Protein AF-A0A9W5KAF9-F1 (afdb_monomer)

InterPro domains:
  IPR000408 Regulator of chromosome condensation, RCC1 [PS00626] (3-13)
  IPR009091 Regulator of chromosome condensation 1/beta-lactamase-inhibitor protein II [G3DSA:2.130.10.30] (1-78)
  IPR009091 Regulator of chromosome condensation 1/beta-lactamase-inhibitor protein II [SSF50985] (2-76)
  IPR051553 Ran GTPase-activating [PTHR45982] (2-31)

pLDDT: mean 96.85, std 5.85, range [57.75, 98.81]

Radius of gyration: 11.68 Å; Cα contacts (8 Å, |Δi|>4): 199; chains: 1; bounding box: 29×22×30 Å

Foldseek 3Di:
DDKEDEQFKIKDQDPQQAIAMDGDQPFPQRVRRPGGQFQDKYYYNFKIKTQHPQQAIAMTGDCPPPPRVRRPGGPHDGPPD

Structure (mmCIF, N/CA/C/O backbone):
data_AF-A0A9W5KAF9-F1
#
_entry.id   AF-A0A9W5KAF9-F1
#
loop_
_atom_site.group_PDB
_atom_site.id
_atom_site.type_symbol
_atom_site.label_atom_id
_atom_site.label_alt_id
_atom_site.label_comp_id
_atom_site.label_asym_id
_atom_site.label_entity_id
_atom_site.label_seq_id
_atom_site.pdbx_PDB_ins_code
_atom_site.Cartn_x
_atom_site.Cartn_y
_atom_site.Cartn_z
_atom_site.occupancy
_atom_site.B_iso_or_equiv
_atom_site.auth_seq_id
_atom_site.auth_comp_id
_atom_site.auth_asym_id
_atom_site.auth_atom_id
_atom_site.pdbx_PDB_model_num
ATOM 1 N N . MET A 1 1 ? -0.899 -2.210 15.547 1.00 70.62 1 MET A N 1
ATOM 2 C CA . MET A 1 1 ? 0.405 -1.559 15.292 1.00 70.62 1 MET A CA 1
ATOM 3 C C . MET A 1 1 ? 1.298 -2.602 14.656 1.00 70.62 1 MET A C 1
ATOM 5 O O . MET A 1 1 ? 1.343 -3.713 15.170 1.00 70.62 1 MET A O 1
ATOM 9 N N . ALA A 1 2 ? 1.906 -2.292 13.518 1.00 92.69 2 ALA A N 1
ATOM 10 C CA . ALA A 1 2 ? 2.671 -3.260 12.738 1.00 92.69 2 ALA A CA 1
ATOM 11 C C . ALA A 1 2 ? 3.793 -2.553 11.976 1.00 92.69 2 ALA A C 1
ATOM 13 O O . ALA A 1 2 ? 3.712 -1.349 11.726 1.00 92.69 2 ALA A O 1
ATOM 14 N N . ILE A 1 3 ? 4.809 -3.321 11.599 1.00 97.44 3 ILE A N 1
ATOM 15 C CA . ILE A 1 3 ? 5.897 -2.900 10.719 1.00 97.44 3 ILE A CA 1
ATOM 16 C C . ILE A 1 3 ? 6.025 -3.910 9.581 1.00 97.44 3 ILE A C 1
ATOM 18 O O . ILE A 1 3 ? 5.767 -5.097 9.777 1.00 97.44 3 ILE A O 1
ATOM 22 N N . ALA A 1 4 ? 6.421 -3.440 8.405 1.00 98.06 4 ALA A N 1
ATOM 23 C CA . ALA A 1 4 ? 6.726 -4.273 7.248 1.00 98.06 4 ALA A CA 1
ATOM 24 C C . ALA A 1 4 ? 8.002 -3.759 6.575 1.00 98.06 4 ALA A C 1
ATOM 26 O O . ALA A 1 4 ? 8.228 -2.551 6.525 1.00 98.06 4 ALA A O 1
ATOM 27 N N . ALA A 1 5 ? 8.833 -4.666 6.069 1.00 98.19 5 ALA A N 1
ATOM 28 C CA . ALA A 1 5 ? 10.077 -4.338 5.382 1.00 98.19 5 ALA A CA 1
ATOM 29 C C . ALA A 1 5 ? 10.052 -4.927 3.969 1.00 98.19 5 ALA A C 1
ATOM 31 O O . ALA A 1 5 ? 9.816 -6.123 3.804 1.00 98.19 5 ALA A O 1
ATOM 32 N N . GLY A 1 6 ? 10.260 -4.070 2.972 1.00 97.44 6 GLY A N 1
ATOM 33 C CA . GLY A 1 6 ? 10.520 -4.461 1.590 1.00 97.44 6 GLY A CA 1
ATOM 34 C C . GLY A 1 6 ? 12.020 -4.616 1.346 1.00 97.44 6 GLY A C 1
ATOM 35 O O . GLY A 1 6 ? 12.809 -4.678 2.287 1.00 97.44 6 GLY A O 1
ATOM 36 N N . THR A 1 7 ? 12.449 -4.629 0.081 1.00 97.81 7 THR A N 1
ATOM 37 C CA . THR A 1 7 ? 13.881 -4.793 -0.246 1.00 97.81 7 THR A CA 1
ATOM 38 C C . THR A 1 7 ? 14.726 -3.613 0.239 1.00 97.81 7 THR A C 1
ATOM 40 O O . THR A 1 7 ? 15.782 -3.811 0.833 1.00 97.81 7 THR A O 1
ATOM 43 N N . ASN A 1 8 ? 14.261 -2.381 0.007 1.00 98.06 8 ASN A N 1
ATOM 44 C CA . ASN A 1 8 ? 14.995 -1.157 0.357 1.00 98.06 8 ASN A CA 1
ATOM 45 C C . ASN A 1 8 ? 14.104 -0.071 0.982 1.00 98.06 8 ASN A C 1
ATOM 47 O O . ASN A 1 8 ? 14.485 1.098 1.002 1.00 98.06 8 ASN A O 1
ATOM 51 N N . HIS A 1 9 ? 12.921 -0.438 1.479 1.00 98.56 9 HIS A N 1
ATOM 52 C CA . HIS A 1 9 ? 12.018 0.471 2.183 1.00 98.56 9 HIS A CA 1
ATOM 53 C C . HIS A 1 9 ? 11.357 -0.228 3.376 1.00 98.56 9 HIS A C 1
ATOM 55 O O . HIS A 1 9 ? 11.209 -1.449 3.386 1.00 98.56 9 HIS A O 1
ATOM 61 N N . THR A 1 10 ? 10.945 0.553 4.369 1.00 98.44 10 THR A N 1
ATOM 62 C CA . THR A 1 10 ? 10.255 0.078 5.573 1.00 98.44 10 THR A CA 1
ATOM 63 C C . THR A 1 10 ? 8.987 0.890 5.775 1.00 98.44 10 THR A C 1
ATOM 65 O O . THR A 1 10 ? 8.977 2.102 5.558 1.00 98.44 10 THR A O 1
ATOM 68 N N . ILE A 1 11 ? 7.926 0.223 6.221 1.00 98.38 11 ILE A N 1
ATOM 69 C CA . ILE A 1 11 ? 6.593 0.780 6.424 1.00 98.38 11 ILE A CA 1
ATOM 70 C C . ILE A 1 11 ? 6.171 0.571 7.883 1.00 98.38 11 ILE A C 1
ATOM 72 O O . ILE A 1 11 ? 6.383 -0.503 8.451 1.00 98.38 11 ILE A O 1
ATOM 76 N N . GLY A 1 12 ? 5.539 1.576 8.485 1.00 98.50 12 GLY A N 1
ATOM 77 C CA . GLY A 1 12 ? 4.994 1.526 9.839 1.00 98.50 12 GLY A CA 1
ATOM 78 C C . GLY A 1 12 ? 3.521 1.919 9.880 1.00 98.50 12 GLY A C 1
ATOM 79 O O . GLY A 1 12 ? 3.140 2.985 9.396 1.00 98.50 12 GLY A O 1
ATOM 80 N N . LEU A 1 13 ? 2.696 1.073 10.500 1.00 98.56 13 LEU A N 1
ATOM 81 C CA . LEU A 1 13 ? 1.285 1.347 10.769 1.00 98.56 13 LEU A CA 1
ATOM 82 C C . LEU A 1 13 ? 1.114 1.918 12.180 1.00 98.56 13 LEU A C 1
ATOM 84 O O . LEU A 1 13 ? 1.332 1.214 13.176 1.00 98.56 13 LEU A O 1
ATOM 88 N N . LYS A 1 14 ? 0.673 3.178 12.255 1.00 98.19 14 LYS A N 1
ATOM 89 C CA . LYS A 1 14 ? 0.392 3.888 13.508 1.00 98.19 14 LYS A CA 1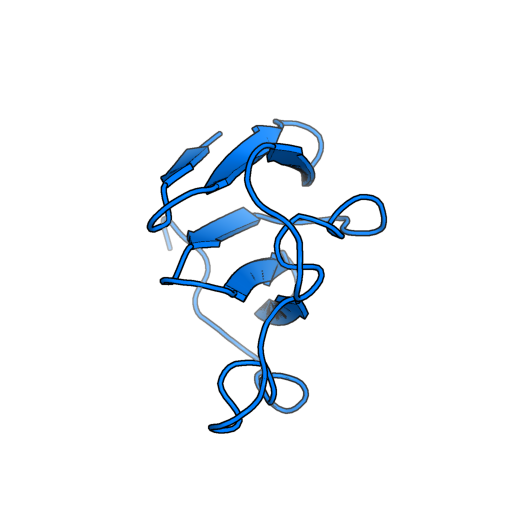
ATOM 90 C C . LYS A 1 14 ? -0.959 3.469 14.099 1.00 98.19 14 LYS A C 1
ATOM 92 O O . LYS A 1 14 ? -1.821 2.924 13.413 1.00 98.19 14 LYS A O 1
ATOM 97 N N . SER A 1 15 ? -1.149 3.708 15.398 1.00 96.75 15 SER A N 1
ATOM 98 C CA . SER A 1 15 ? -2.403 3.391 16.107 1.00 96.75 15 SER A CA 1
ATOM 99 C C . SER A 1 15 ? -3.605 4.207 15.651 1.00 96.75 15 SER A C 1
ATOM 101 O O . SER A 1 15 ? -4.729 3.750 15.815 1.00 96.75 15 SER A O 1
ATOM 103 N N . ASP A 1 16 ? -3.375 5.386 15.081 1.00 97.31 16 ASP A N 1
ATOM 104 C CA . ASP A 1 16 ? -4.412 6.258 14.521 1.00 97.31 16 ASP A CA 1
ATOM 105 C C . ASP A 1 16 ? -4.921 5.789 13.139 1.00 97.31 16 ASP A C 1
ATOM 107 O O . ASP A 1 16 ? -5.747 6.458 12.522 1.00 97.31 16 ASP A O 1
ATOM 111 N N . GLY A 1 17 ? -4.428 4.652 12.630 1.00 97.56 17 GLY A N 1
ATOM 112 C CA . GLY A 1 17 ? -4.805 4.110 11.323 1.00 97.56 17 GLY A CA 1
ATOM 113 C C . GLY A 1 17 ? -4.140 4.810 10.133 1.00 97.56 17 GLY A C 1
ATOM 114 O O . GLY A 1 17 ? -4.558 4.598 8.992 1.00 97.56 17 GLY A O 1
ATOM 115 N N . THR A 1 18 ? -3.124 5.643 10.365 1.00 98.50 18 THR A N 1
ATOM 116 C CA . THR A 1 18 ? -2.293 6.247 9.311 1.00 98.50 18 THR A CA 1
ATOM 117 C C . THR A 1 18 ? -0.939 5.538 9.187 1.00 98.50 18 THR A C 1
ATOM 119 O O . THR A 1 18 ? -0.525 4.784 10.072 1.00 98.50 18 THR A O 1
ATOM 122 N N . VAL A 1 19 ? -0.241 5.746 8.067 1.00 98.62 19 VAL A N 1
ATOM 123 C CA . VAL A 1 19 ? 0.964 4.981 7.703 1.00 98.62 19 VAL A CA 1
ATOM 124 C C . VAL A 1 19 ? 2.143 5.918 7.453 1.00 98.62 19 VAL A C 1
ATOM 126 O O . VAL A 1 19 ? 1.972 7.022 6.941 1.00 98.62 19 VAL A O 1
ATOM 129 N N . VAL A 1 20 ? 3.342 5.479 7.832 1.00 98.62 20 VAL A N 1
ATOM 130 C CA . VAL A 1 20 ? 4.620 6.115 7.476 1.00 98.62 20 VAL A CA 1
ATOM 131 C C . VAL A 1 20 ? 5.482 5.131 6.696 1.00 98.62 20 VAL A C 1
ATOM 133 O O . VAL A 1 20 ? 5.420 3.930 6.949 1.00 98.62 20 VAL A O 1
ATOM 136 N N . ALA A 1 21 ? 6.294 5.630 5.770 1.00 98.62 21 ALA A N 1
ATOM 137 C CA . ALA A 1 21 ? 7.244 4.823 5.016 1.00 98.62 21 ALA A CA 1
ATOM 138 C C . ALA A 1 21 ? 8.543 5.599 4.787 1.00 98.62 21 ALA A C 1
ATOM 140 O O . ALA A 1 21 ? 8.516 6.817 4.613 1.00 98.62 21 ALA A O 1
ATOM 141 N N . VAL A 1 22 ? 9.672 4.893 4.800 1.00 98.69 22 VAL A N 1
ATOM 142 C CA . VAL A 1 22 ? 11.009 5.454 4.557 1.00 98.69 22 VAL A CA 1
ATOM 143 C C . VAL A 1 22 ? 11.867 4.475 3.759 1.00 98.69 22 VAL A C 1
ATOM 145 O O . VAL A 1 22 ? 11.652 3.266 3.824 1.00 98.69 22 VAL A O 1
ATOM 148 N N . GLY A 1 23 ? 12.868 4.991 3.045 1.00 98.56 23 GLY A N 1
ATOM 149 C CA . GLY A 1 23 ? 13.804 4.209 2.234 1.00 98.56 23 GLY A CA 1
ATOM 150 C C . GLY A 1 23 ? 13.771 4.605 0.760 1.00 98.56 23 GLY A C 1
ATOM 151 O O . GLY A 1 23 ? 13.361 5.715 0.418 1.00 98.56 23 GLY A O 1
ATOM 152 N N . TRP A 1 24 ? 14.230 3.705 -0.106 1.00 98.56 24 TRP A N 1
ATOM 153 C CA . TRP A 1 24 ? 14.266 3.919 -1.551 1.00 98.56 24 TRP A CA 1
ATOM 154 C C . TRP A 1 24 ? 12.853 4.071 -2.129 1.00 98.56 24 TRP A C 1
ATOM 156 O O . TRP A 1 24 ? 11.955 3.295 -1.802 1.00 98.56 24 TRP A O 1
ATOM 166 N N . ASN A 1 25 ? 12.670 5.091 -2.972 1.00 98.62 25 ASN A N 1
ATOM 167 C CA . ASN A 1 25 ? 11.355 5.564 -3.407 1.00 98.62 25 ASN A CA 1
ATOM 168 C C . ASN A 1 25 ? 11.287 5.923 -4.905 1.00 98.62 25 ASN A C 1
ATOM 170 O O . ASN A 1 25 ? 10.476 6.764 -5.284 1.00 98.62 25 ASN A O 1
ATOM 174 N N . GLU A 1 26 ? 12.136 5.347 -5.767 1.00 98.62 26 GLU A N 1
ATOM 175 C CA . GLU A 1 26 ? 12.121 5.675 -7.211 1.00 98.62 26 GLU A CA 1
ATOM 176 C C . GLU A 1 26 ? 10.773 5.397 -7.885 1.00 98.62 26 GLU A C 1
ATOM 178 O O . GLU A 1 26 ? 10.422 6.083 -8.841 1.00 98.62 26 GLU A O 1
ATOM 183 N N . TYR A 1 27 ? 9.994 4.446 -7.365 1.00 98.56 27 TYR A N 1
ATOM 184 C CA . TYR A 1 27 ? 8.676 4.105 -7.897 1.00 98.56 27 TYR A CA 1
ATOM 185 C C . TYR A 1 27 ? 7.515 4.631 -7.042 1.00 98.56 27 TYR A C 1
ATOM 187 O O . TYR A 1 27 ? 6.360 4.310 -7.306 1.00 98.56 27 TYR A O 1
ATOM 195 N N . GLY A 1 28 ? 7.783 5.429 -6.004 1.00 98.69 28 GLY A N 1
ATOM 196 C CA . GLY A 1 28 ? 6.739 5.956 -5.124 1.00 98.69 28 GLY A CA 1
ATOM 197 C C . GLY A 1 28 ? 6.206 4.965 -4.080 1.00 98.69 28 GLY A C 1
ATOM 198 O O . GLY A 1 28 ? 5.149 5.203 -3.500 1.00 98.69 28 GLY A O 1
ATOM 199 N N . GLN A 1 29 ? 6.911 3.866 -3.798 1.00 98.62 29 GLN A N 1
ATOM 200 C CA . GLN A 1 29 ? 6.525 2.859 -2.795 1.00 98.62 29 GLN A CA 1
ATOM 201 C C . 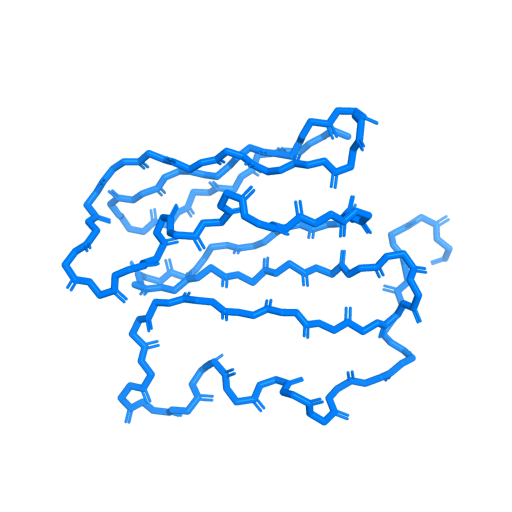GLN A 1 29 ? 6.422 3.393 -1.354 1.00 98.62 29 GLN A C 1
ATOM 203 O O . GLN A 1 29 ? 5.817 2.744 -0.502 1.00 98.62 29 GLN A O 1
ATOM 208 N N . CYS A 1 30 ? 6.968 4.578 -1.076 1.00 98.81 30 CYS A N 1
ATOM 209 C CA . CYS A 1 30 ? 6.841 5.286 0.197 1.00 98.81 30 CYS A CA 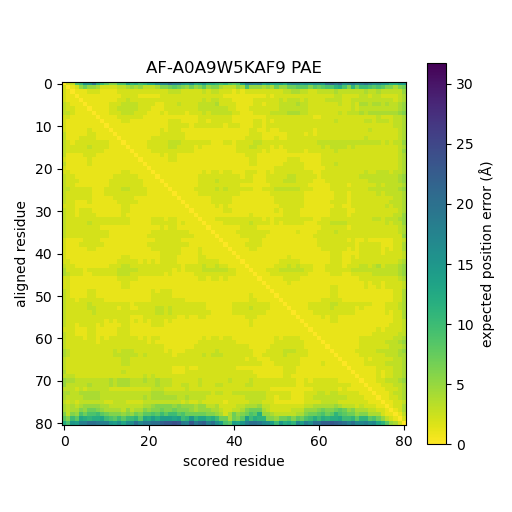1
ATOM 210 C C . CYS A 1 30 ? 5.731 6.357 0.192 1.00 98.81 30 CYS A C 1
ATOM 212 O O . CYS A 1 30 ? 5.524 7.014 1.214 1.00 98.81 30 CYS A O 1
ATOM 214 N N . ASN A 1 31 ? 4.997 6.552 -0.911 1.00 98.75 31 ASN A N 1
ATOM 215 C CA . ASN A 1 31 ? 3.974 7.601 -1.053 1.00 98.75 31 ASN A CA 1
ATOM 216 C C . ASN A 1 31 ? 2.647 7.212 -0.368 1.00 98.75 31 ASN A C 1
ATOM 218 O O . ASN A 1 31 ? 1.601 7.077 -0.997 1.00 98.75 31 ASN A O 1
ATOM 222 N N . VAL A 1 32 ? 2.697 7.016 0.949 1.00 98.69 32 VAL A N 1
ATOM 223 C CA . VAL A 1 32 ? 1.583 6.521 1.781 1.00 98.69 32 VAL A CA 1
ATOM 224 C C . VAL A 1 32 ? 0.935 7.612 2.644 1.00 98.69 32 VAL A C 1
ATOM 226 O O . VAL A 1 32 ? 0.060 7.323 3.459 1.00 98.69 32 VAL A O 1
ATOM 229 N N . SER A 1 33 ? 1.353 8.874 2.490 1.00 98.25 33 SER A N 1
ATOM 230 C CA . SER A 1 33 ? 0.962 9.999 3.358 1.00 98.25 33 SER A CA 1
ATOM 231 C C . SER A 1 33 ? -0.543 10.253 3.420 1.00 98.25 33 SER A C 1
ATOM 233 O O . SER A 1 33 ? -1.037 10.751 4.434 1.00 98.25 33 SER A O 1
ATOM 235 N N . ASP A 1 34 ? -1.280 9.877 2.375 1.00 98.44 34 ASP A N 1
ATOM 236 C CA . ASP A 1 34 ? -2.726 10.098 2.257 1.00 98.44 34 ASP A CA 1
ATOM 237 C C . ASP A 1 34 ? -3.551 8.900 2.739 1.00 98.44 34 ASP A C 1
ATOM 239 O O . ASP A 1 34 ? -4.781 8.944 2.778 1.00 98.44 34 ASP A O 1
ATOM 243 N N . TRP A 1 35 ? -2.895 7.813 3.151 1.00 98.50 35 TRP A N 1
ATOM 244 C CA . TRP A 1 35 ? -3.583 6.611 3.601 1.00 98.50 35 TRP A CA 1
ATOM 245 C C . TRP A 1 35 ? -4.203 6.818 4.984 1.00 98.50 35 TRP A C 1
ATOM 247 O O . TRP A 1 35 ? -3.571 7.331 5.912 1.00 98.50 35 TRP A O 1
ATOM 257 N N . ARG A 1 36 ? -5.465 6.412 5.122 1.00 98.38 36 ARG A N 1
ATOM 258 C CA . ARG A 1 36 ? -6.271 6.525 6.345 1.00 98.38 36 ARG A CA 1
ATOM 259 C C . ARG A 1 36 ? -7.031 5.228 6.585 1.00 98.38 36 ARG A C 1
ATOM 261 O O . ARG A 1 36 ? -7.316 4.498 5.634 1.00 98.38 36 ARG A O 1
ATOM 268 N N . ASN A 1 37 ? -7.404 4.992 7.842 1.00 98.00 37 ASN A N 1
ATOM 269 C CA . ASN A 1 37 ? -8.167 3.822 8.281 1.00 98.00 37 ASN A CA 1
ATOM 270 C C . ASN A 1 37 ? -7.500 2.489 7.903 1.00 98.00 37 ASN A C 1
ATOM 272 O O . ASN A 1 37 ? -8.191 1.523 7.587 1.00 98.00 37 ASN A O 1
ATOM 276 N N . ILE A 1 38 ? -6.166 2.437 7.902 1.00 98.31 38 ILE A N 1
ATOM 277 C CA . ILE A 1 38 ? -5.403 1.224 7.603 1.00 98.31 38 ILE A CA 1
ATOM 278 C C . ILE A 1 38 ? -5.359 0.324 8.838 1.00 98.31 38 ILE A C 1
ATOM 280 O O . ILE A 1 38 ? -5.132 0.789 9.953 1.00 98.31 38 ILE A O 1
ATOM 284 N N . VAL A 1 39 ? -5.564 -0.976 8.630 1.00 97.62 39 VAL A N 1
ATOM 285 C CA . VAL A 1 39 ? -5.555 -1.998 9.691 1.00 97.62 39 VAL A CA 1
ATOM 286 C C . VAL A 1 39 ? -4.466 -3.052 9.506 1.00 97.62 39 VAL A C 1
ATOM 288 O O . VAL A 1 39 ? -4.095 -3.717 10.470 1.00 97.62 39 VAL A O 1
ATOM 291 N N . ALA A 1 40 ? -3.922 -3.189 8.295 1.00 98.06 40 ALA A N 1
ATOM 292 C CA . ALA A 1 40 ? -2.769 -4.035 8.006 1.00 98.06 40 ALA A CA 1
ATOM 293 C C . ALA A 1 40 ? -1.939 -3.453 6.859 1.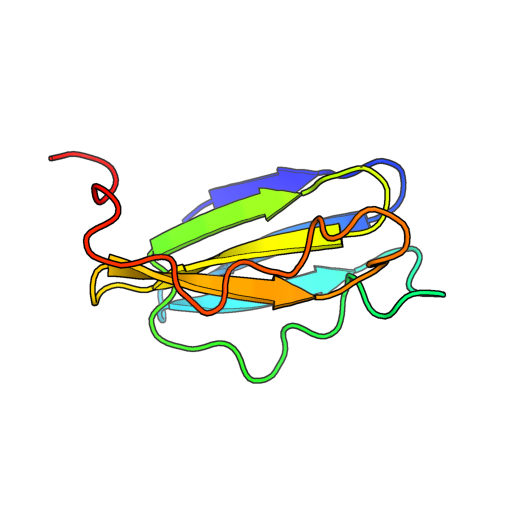0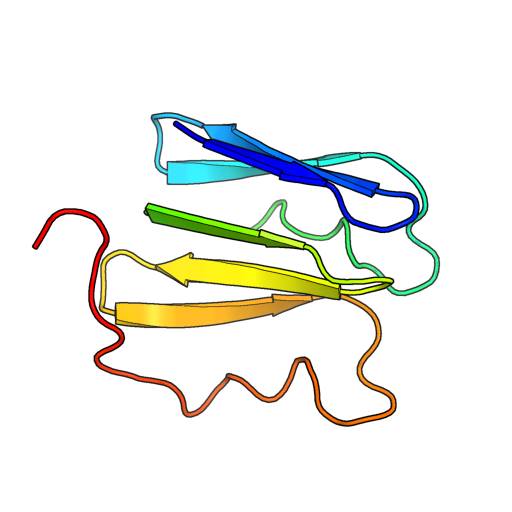0 98.06 40 ALA A C 1
ATOM 295 O O . ALA A 1 40 ? -2.471 -2.754 5.995 1.00 98.06 40 ALA A O 1
ATOM 296 N N . ILE A 1 41 ? -0.644 -3.761 6.859 1.00 98.44 41 ILE A N 1
ATOM 297 C CA . ILE A 1 41 ? 0.331 -3.301 5.866 1.00 98.44 41 ILE A CA 1
ATOM 298 C C . ILE A 1 41 ? 1.212 -4.464 5.408 1.00 98.44 41 ILE A C 1
ATOM 300 O O .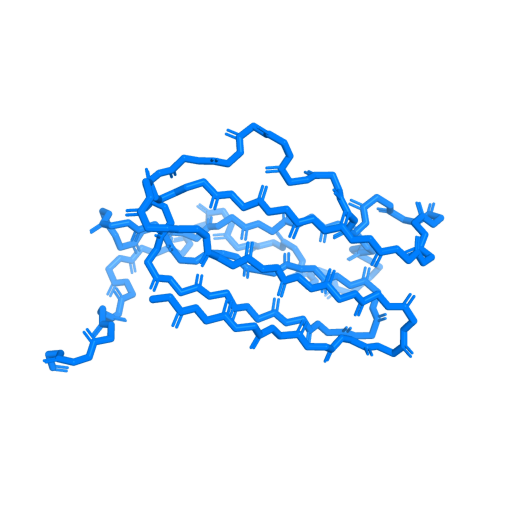 ILE A 1 41 ? 1.479 -5.380 6.187 1.00 98.44 41 ILE A O 1
ATOM 304 N N . ALA A 1 42 ? 1.680 -4.402 4.165 1.00 98.31 42 ALA A N 1
ATOM 305 C CA . ALA A 1 42 ? 2.677 -5.306 3.606 1.00 98.31 42 ALA A CA 1
ATOM 306 C C . ALA A 1 42 ? 3.588 -4.556 2.623 1.00 98.31 42 ALA A C 1
ATOM 308 O O . ALA A 1 42 ? 3.157 -3.600 1.977 1.00 98.31 42 ALA A O 1
ATOM 309 N N . ALA A 1 43 ? 4.835 -5.011 2.514 1.00 98.38 43 ALA A N 1
ATOM 310 C CA . ALA A 1 43 ? 5.844 -4.474 1.609 1.00 98.38 43 ALA A CA 1
ATOM 311 C C . ALA A 1 43 ? 6.311 -5.570 0.646 1.00 98.38 43 ALA A C 1
ATOM 313 O O . ALA A 1 43 ? 6.659 -6.667 1.086 1.00 98.38 43 ALA A O 1
ATOM 314 N N . GLY A 1 44 ? 6.339 -5.267 -0.648 1.00 97.88 44 GLY A N 1
ATOM 315 C CA . GLY A 1 44 ? 7.031 -6.058 -1.663 1.00 97.88 44 GLY A CA 1
ATOM 316 C C . GLY A 1 44 ? 8.426 -5.500 -1.959 1.00 97.88 44 GLY A C 1
ATOM 317 O O . GLY A 1 44 ? 8.961 -4.685 -1.208 1.00 97.88 44 GLY A O 1
ATOM 318 N N . CYS A 1 45 ? 9.025 -5.896 -3.088 1.00 97.25 45 CYS A N 1
ATOM 319 C CA . CYS A 1 45 ? 10.353 -5.392 -3.460 1.00 97.25 45 CYS A CA 1
ATOM 320 C C . CYS A 1 45 ? 10.353 -3.872 -3.698 1.00 97.25 45 CYS A C 1
ATOM 322 O O . CYS A 1 45 ? 11.191 -3.143 -3.167 1.00 97.25 45 CYS A O 1
ATOM 324 N N . ALA A 1 46 ? 9.369 -3.405 -4.466 1.00 98.19 46 ALA A N 1
ATOM 325 C CA . ALA A 1 46 ? 9.246 -2.028 -4.934 1.00 98.19 46 ALA A CA 1
ATOM 326 C C . ALA A 1 46 ? 7.804 -1.493 -4.847 1.00 98.19 46 ALA A C 1
ATOM 328 O O . ALA A 1 46 ? 7.463 -0.539 -5.537 1.00 98.19 46 ALA A O 1
ATOM 329 N N . HIS A 1 47 ? 6.948 -2.108 -4.028 1.00 98.69 47 HIS A N 1
ATOM 330 C CA . HIS A 1 47 ? 5.566 -1.674 -3.817 1.00 98.69 47 HIS A CA 1
ATOM 331 C C . HIS A 1 47 ? 5.127 -1.895 -2.369 1.00 98.69 47 HIS A C 1
ATOM 333 O O . HIS A 1 47 ? 5.689 -2.727 -1.657 1.00 98.69 47 HIS A O 1
ATOM 339 N N . THR A 1 48 ? 4.093 -1.167 -1.969 1.00 98.75 48 THR A N 1
ATOM 340 C CA . THR A 1 48 ? 3.496 -1.175 -0.635 1.00 98.75 48 THR A CA 1
ATOM 341 C C . THR A 1 48 ? 1.998 -1.389 -0.772 1.00 98.75 48 THR A C 1
ATOM 343 O O . THR A 1 48 ? 1.364 -0.757 -1.615 1.00 98.75 48 THR A O 1
ATOM 346 N N . VAL A 1 49 ? 1.421 -2.243 0.074 1.00 98.62 49 VAL A N 1
ATOM 347 C CA . VAL A 1 49 ? -0.020 -2.529 0.113 1.00 98.62 49 VAL A CA 1
ATOM 348 C C . VAL A 1 49 ? -0.571 -2.245 1.510 1.00 98.62 49 VAL A C 1
ATOM 350 O O . VAL A 1 49 ? 0.054 -2.574 2.520 1.00 98.62 49 VAL A O 1
ATOM 353 N N . GLY A 1 50 ? -1.759 -1.646 1.571 1.00 98.44 50 GLY A N 1
ATOM 354 C CA . GLY A 1 50 ? -2.489 -1.363 2.803 1.00 98.44 50 GLY A CA 1
ATOM 355 C C . GLY A 1 50 ? -3.927 -1.870 2.739 1.00 98.44 50 GLY A C 1
ATOM 356 O O . GLY A 1 50 ? -4.658 -1.569 1.797 1.00 98.44 50 GLY A O 1
ATOM 357 N N . LEU A 1 51 ? -4.346 -2.609 3.767 1.00 98.44 51 LEU A N 1
ATOM 358 C CA . LEU A 1 51 ? -5.738 -3.013 3.971 1.00 98.44 51 LEU A CA 1
ATOM 359 C C . LEU A 1 51 ? -6.458 -1.950 4.797 1.00 98.44 51 LEU A C 1
ATOM 361 O O . LEU A 1 51 ? -6.031 -1.636 5.912 1.00 98.44 51 LEU A O 1
ATOM 365 N N . LYS A 1 52 ? -7.566 -1.431 4.275 1.00 98.31 52 LYS A N 1
ATOM 366 C CA . LYS A 1 52 ? -8.448 -0.505 4.983 1.00 98.31 52 LYS A CA 1
ATOM 367 C C . LYS A 1 52 ? -9.456 -1.249 5.859 1.00 98.31 52 LYS A C 1
ATOM 369 O O . LYS A 1 52 ? -9.819 -2.394 5.599 1.00 98.31 52 LYS A O 1
ATOM 374 N N . LEU A 1 53 ? -9.939 -0.563 6.893 1.0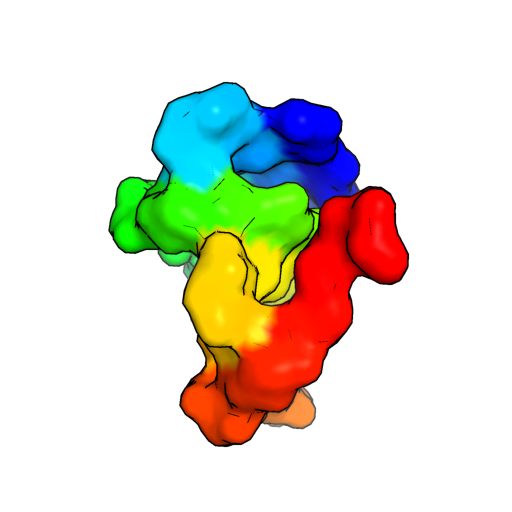0 97.12 53 LEU A N 1
ATOM 375 C CA . LEU A 1 53 ? -10.934 -1.061 7.848 1.00 97.12 53 LEU A CA 1
ATOM 376 C C . LEU A 1 53 ? -12.256 -1.481 7.182 1.00 97.12 53 LEU A C 1
ATOM 378 O O . LEU A 1 53 ? -12.942 -2.365 7.686 1.00 97.12 53 LEU A O 1
ATOM 382 N N . ASP A 1 54 ? -12.597 -0.870 6.048 1.00 97.50 54 ASP A N 1
ATOM 383 C CA . ASP A 1 54 ? -13.789 -1.182 5.249 1.00 97.50 54 ASP A CA 1
ATOM 384 C C . ASP A 1 54 ? -13.630 -2.436 4.362 1.00 97.50 54 ASP A C 1
ATOM 386 O O . ASP A 1 54 ? -14.530 -2.774 3.595 1.00 97.50 54 ASP A O 1
ATOM 390 N N . GLY A 1 55 ? -12.495 -3.139 4.453 1.00 97.50 55 GLY A N 1
ATOM 391 C CA . GLY A 1 55 ? -12.211 -4.339 3.667 1.00 97.50 55 GLY A CA 1
ATOM 392 C C . GLY A 1 55 ? -11.756 -4.056 2.233 1.00 97.50 55 GLY A C 1
ATOM 393 O O . GLY A 1 55 ? -11.703 -4.984 1.422 1.00 97.50 55 GLY A O 1
ATOM 394 N N . THR A 1 56 ? -11.442 -2.800 1.898 1.00 98.56 56 THR A N 1
ATOM 395 C CA . THR A 1 56 ? -10.831 -2.407 0.620 1.00 98.56 56 THR A CA 1
ATOM 396 C C . THR A 1 56 ? -9.306 -2.314 0.719 1.00 98.56 56 THR A C 1
ATOM 398 O O . THR A 1 56 ? -8.744 -2.246 1.812 1.00 98.56 56 THR A O 1
ATOM 401 N N . VAL A 1 57 ? -8.610 -2.320 -0.422 1.00 98.62 57 VAL A N 1
ATOM 402 C CA . VAL A 1 57 ? -7.138 -2.319 -0.474 1.00 98.62 57 VAL A CA 1
ATOM 403 C C . VAL A 1 57 ? -6.626 -1.131 -1.282 1.00 98.62 57 VAL A C 1
ATOM 405 O O . VAL A 1 57 ? -7.247 -0.714 -2.260 1.00 98.62 57 VAL A O 1
ATOM 408 N N . VAL A 1 58 ? -5.495 -0.575 -0.850 1.00 98.69 58 VAL A N 1
ATOM 409 C CA . VAL A 1 58 ? -4.717 0.440 -1.571 1.00 98.69 58 VAL A CA 1
ATOM 410 C C . VAL A 1 58 ? -3.291 -0.049 -1.781 1.00 98.69 58 VAL A C 1
ATOM 412 O O . VAL A 1 58 ? -2.766 -0.793 -0.954 1.00 98.69 58 VAL A O 1
ATOM 415 N N . ALA A 1 59 ? -2.668 0.382 -2.873 1.00 98.75 59 ALA A N 1
ATOM 416 C CA . ALA A 1 59 ? -1.282 0.073 -3.177 1.00 98.7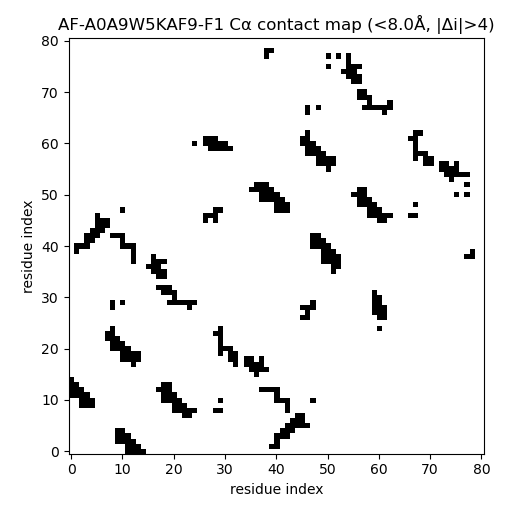5 59 ALA A CA 1
ATOM 417 C C . ALA A 1 59 ? -0.588 1.267 -3.842 1.00 98.75 59 ALA A C 1
ATOM 419 O O . ALA A 1 59 ? -1.238 2.066 -4.517 1.00 98.75 59 ALA A O 1
ATOM 420 N N . VAL A 1 60 ? 0.718 1.394 -3.612 1.00 98.81 60 VAL A N 1
ATOM 421 C CA . VAL A 1 60 ? 1.609 2.376 -4.254 1.00 98.81 60 VAL A CA 1
ATOM 422 C C . VAL A 1 60 ? 2.961 1.731 -4.550 1.00 98.81 60 VAL A C 1
ATOM 424 O O . VAL A 1 60 ? 3.358 0.787 -3.865 1.00 98.81 60 VAL A O 1
ATOM 427 N N . GLY A 1 61 ? 3.691 2.266 -5.525 1.00 98.69 61 GLY A N 1
ATOM 428 C CA . GLY A 1 61 ? 5.001 1.767 -5.935 1.00 98.69 61 GLY A CA 1
ATOM 429 C C . GLY A 1 61 ? 5.034 1.335 -7.393 1.00 98.69 61 GLY A C 1
ATOM 430 O O . GLY A 1 61 ? 4.179 1.724 -8.190 1.00 98.69 61 GLY A O 1
ATOM 431 N N . ASP A 1 62 ? 6.026 0.511 -7.725 1.00 98.62 62 ASP A N 1
ATOM 432 C CA . ASP A 1 62 ? 6.162 -0.090 -9.045 1.00 98.62 62 ASP A CA 1
ATOM 433 C C . ASP A 1 62 ? 4.863 -0.813 -9.405 1.00 98.62 62 ASP A C 1
ATOM 435 O O . ASP A 1 62 ? 4.293 -1.523 -8.572 1.00 98.62 62 ASP A O 1
ATOM 439 N N . ASN A 1 63 ? 4.431 -0.690 -10.656 1.00 98.44 63 ASN A N 1
ATOM 440 C CA . ASN A 1 63 ? 3.278 -1.406 -11.191 1.00 98.44 63 ASN A CA 1
ATOM 441 C C . ASN A 1 63 ? 3.570 -2.118 -12.520 1.00 98.44 63 ASN A C 1
ATOM 443 O O . ASN A 1 63 ? 2.647 -2.428 -13.267 1.00 98.44 63 ASN A O 1
ATOM 447 N N . THR A 1 64 ? 4.840 -2.389 -12.830 1.00 98.56 64 THR A N 1
ATOM 448 C CA . THR A 1 64 ? 5.251 -3.010 -14.101 1.00 98.56 64 THR A CA 1
ATOM 449 C C . THR A 1 64 ? 4.533 -4.338 -14.388 1.00 98.56 64 THR A C 1
ATOM 451 O O . THR A 1 64 ? 4.259 -4.638 -15.548 1.00 98.56 64 THR A O 1
ATOM 454 N N . TYR A 1 65 ? 4.169 -5.107 -13.352 1.00 98.12 65 TYR A N 1
ATOM 455 C CA . TYR A 1 65 ? 3.421 -6.367 -13.486 1.00 98.12 65 TYR A CA 1
ATOM 456 C C . TYR A 1 65 ? 1.985 -6.308 -12.938 1.00 98.12 65 TYR A C 1
ATOM 458 O O . TYR A 1 65 ? 1.389 -7.351 -12.678 1.00 98.12 65 TYR A O 1
ATOM 466 N N . GLY A 1 66 ? 1.424 -5.115 -12.718 1.00 98.44 66 GLY A N 1
ATOM 467 C CA . GLY A 1 66 ? 0.069 -4.971 -12.165 1.00 98.44 66 GLY A CA 1
ATOM 468 C C . GLY A 1 66 ? -0.040 -5.224 -10.653 1.00 98.44 66 GLY A C 1
ATOM 469 O O . GLY A 1 66 ? -1.139 -5.378 -10.126 1.00 98.44 66 GLY A O 1
ATOM 470 N N . GLN A 1 67 ? 1.075 -5.267 -9.912 1.00 98.00 67 GLN A N 1
ATOM 471 C CA . GLN A 1 67 ? 1.074 -5.482 -8.452 1.00 98.00 67 GLN A CA 1
ATOM 472 C C . GLN A 1 67 ? 0.273 -4.441 -7.639 1.00 98.00 67 GLN A C 1
ATOM 474 O O . GLN A 1 67 ? -0.142 -4.728 -6.516 1.00 98.00 67 GLN A O 1
ATOM 479 N N . CYS A 1 68 ? 0.035 -3.249 -8.190 1.00 98.62 68 CYS A N 1
ATOM 480 C CA . CYS A 1 68 ? -0.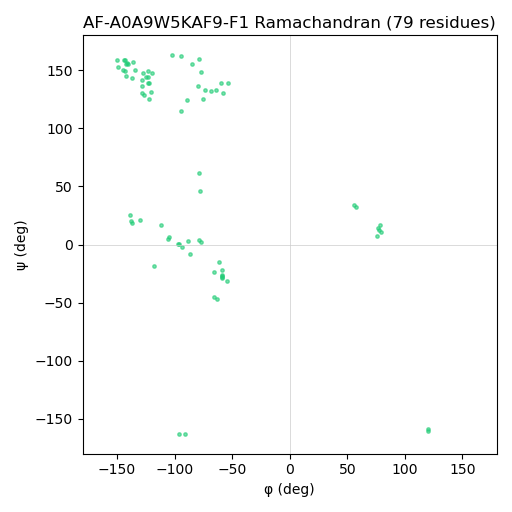790 -2.202 -7.591 1.00 98.62 68 CYS A CA 1
ATOM 481 C C . CYS A 1 68 ? -2.244 -2.196 -8.102 1.00 98.62 68 CYS A C 1
ATOM 483 O O . CYS A 1 68 ? -3.036 -1.378 -7.628 1.00 98.62 68 CYS A O 1
ATOM 485 N N . ASP A 1 69 ? -2.640 -3.109 -8.997 1.00 98.56 69 ASP A N 1
ATOM 486 C CA . ASP A 1 69 ? -3.991 -3.184 -9.586 1.00 98.56 69 ASP A CA 1
ATOM 487 C C . ASP A 1 69 ? -5.021 -3.811 -8.620 1.00 98.56 69 ASP A C 1
ATOM 489 O O . ASP A 1 69 ? -5.841 -4.664 -8.961 1.00 98.56 69 ASP A O 1
ATOM 493 N N . VAL A 1 70 ? -5.002 -3.355 -7.368 1.00 98.38 70 VAL A N 1
ATOM 494 C CA . VAL A 1 70 ? -5.841 -3.829 -6.255 1.00 98.38 70 VAL A CA 1
ATOM 495 C C . VAL A 1 70 ? -7.184 -3.097 -6.162 1.00 98.38 70 VAL A C 1
ATOM 497 O O . VAL A 1 70 ? -7.968 -3.331 -5.243 1.00 98.38 70 VAL A O 1
ATOM 500 N N . GLY A 1 71 ? -7.477 -2.184 -7.094 1.00 97.31 71 GLY A N 1
ATOM 501 C CA . GLY A 1 71 ? -8.628 -1.275 -7.016 1.00 97.31 71 GLY A CA 1
ATOM 502 C C . GLY A 1 71 ? -9.991 -1.975 -6.926 1.00 97.31 71 GLY A C 1
ATOM 503 O O . GLY A 1 71 ? -10.914 -1.439 -6.304 1.00 97.31 71 GLY A O 1
ATOM 504 N N . SER A 1 72 ? -10.105 -3.182 -7.490 1.00 97.81 72 SER A N 1
ATOM 505 C CA . SER A 1 72 ? -11.312 -4.019 -7.460 1.00 97.81 72 SER A CA 1
ATOM 506 C C . SER A 1 72 ? -11.422 -4.912 -6.219 1.00 97.81 72 SER A C 1
ATOM 508 O O . SER A 1 72 ? -12.468 -5.523 -6.002 1.00 97.81 72 SER A O 1
ATOM 510 N N . TRP A 1 73 ? -10.383 -4.994 -5.383 1.00 98.25 73 TRP A N 1
ATOM 511 C CA . TRP A 1 73 ? -10.369 -5.884 -4.226 1.00 98.25 73 TRP A CA 1
ATOM 512 C C . TRP A 1 73 ? -11.252 -5.318 -3.114 1.00 98.25 73 TRP A C 1
ATOM 514 O O . TRP A 1 73 ? -11.109 -4.164 -2.689 1.00 98.25 73 TRP A O 1
ATOM 524 N N . ARG A 1 74 ? -12.198 -6.137 -2.655 1.00 97.44 74 ARG A N 1
ATOM 525 C CA . ARG A 1 74 ? -13.219 -5.792 -1.661 1.00 97.44 74 ARG A CA 1
ATOM 526 C C . ARG A 1 74 ? -13.472 -6.986 -0.749 1.00 97.44 74 ARG A C 1
ATOM 528 O O . ARG A 1 74 ? -13.218 -8.123 -1.138 1.00 97.44 74 ARG A O 1
ATOM 535 N N . ASN A 1 75 ? -14.016 -6.721 0.438 1.00 96.56 75 ASN A N 1
ATOM 536 C CA . ASN A 1 75 ? -14.335 -7.737 1.445 1.00 96.56 75 ASN A CA 1
ATOM 537 C C . ASN A 1 75 ? -13.118 -8.582 1.864 1.00 96.56 75 ASN A C 1
ATOM 539 O O . ASN A 1 75 ? -13.253 -9.762 2.189 1.00 96.56 75 ASN A O 1
ATOM 543 N N . ILE A 1 76 ? -11.924 -7.982 1.859 1.00 97.38 76 ILE A N 1
ATOM 544 C CA . ILE A 1 76 ? -10.717 -8.649 2.341 1.00 97.38 76 ILE A CA 1
ATOM 545 C C . ILE A 1 76 ? -10.827 -8.842 3.856 1.00 97.38 76 ILE A C 1
ATOM 547 O O . ILE A 1 76 ? -11.186 -7.921 4.595 1.00 97.38 76 ILE A O 1
ATOM 551 N N . ARG A 1 77 ? -10.532 -10.063 4.317 1.00 95.38 77 ARG A N 1
ATOM 552 C CA . ARG A 1 77 ? -10.620 -10.447 5.730 1.00 95.38 77 ARG A CA 1
ATOM 553 C C . ARG A 1 77 ? -9.734 -9.543 6.588 1.00 95.38 77 ARG A C 1
ATOM 555 O O . ARG A 1 77 ? -8.552 -9.367 6.304 1.00 95.38 77 ARG A O 1
ATOM 562 N N . LEU A 1 78 ? -10.311 -9.017 7.665 1.00 91.94 78 LEU A N 1
ATOM 563 C CA . LEU A 1 78 ? -9.591 -8.181 8.621 1.00 91.94 78 LEU A CA 1
ATOM 564 C C . LEU A 1 78 ? -8.712 -9.041 9.551 1.00 91.94 78 LEU A C 1
ATOM 566 O O . LEU A 1 78 ? -9.107 -10.160 9.889 1.00 91.94 78 LEU A O 1
ATOM 570 N N . PRO A 1 79 ? -7.558 -8.530 10.016 1.00 86.00 79 PRO A N 1
ATOM 571 C CA . PRO A 1 79 ? -6.712 -9.243 10.968 1.00 86.00 79 PRO A CA 1
ATOM 572 C C . PRO A 1 79 ? -7.462 -9.537 12.274 1.00 86.00 79 PRO A C 1
ATOM 574 O O . PRO A 1 79 ? -8.177 -8.676 12.783 1.00 86.00 79 PRO A O 1
ATOM 577 N N . GLY A 1 80 ? -7.275 -10.732 12.839 1.00 81.69 80 GLY A N 1
ATOM 578 C CA . GLY A 1 80 ? -7.828 -11.091 14.152 1.00 81.69 80 GLY A CA 1
ATOM 579 C C . GLY A 1 80 ? -9.330 -11.407 14.188 1.00 81.69 80 GLY A C 1
ATOM 580 O O . GLY A 1 80 ? -9.870 -11.594 15.275 1.00 81.69 80 GLY A O 1
ATOM 581 N N . LYS A 1 81 ? -9.998 -11.488 13.032 1.00 57.75 81 LYS A N 1
ATOM 582 C CA . LYS A 1 81 ? -11.286 -12.182 12.867 1.00 57.75 81 LYS A CA 1
ATOM 583 C C . LYS A 1 81 ? -11.048 -13.518 12.205 1.00 57.75 81 LYS A C 1
ATOM 585 O O . LYS A 1 81 ? -10.175 -13.553 11.316 1.00 57.75 81 LYS A O 1
#

Solvent-accessible surface area (backbone atoms only — not comparable to full-atom values): 4530 Å² total; per-residue (Å²): 118,52,74,31,65,31,74,55,30,40,39,39,41,45,88,87,16,35,46,50,48,50,66,66,47,96,52,38,35,42,72,37,80,84,48,62,50,40,75,47,74,46,42,43,72,52,27,28,40,36,34,29,75,86,17,37,46,48,50,36,27,49,49,94,84,52,79,42,71,37,78,83,46,62,76,50,85,59,90,96,110

Nearest PDB structures (foldseek):
  6xzn-assembly1_A  TM=7.915E-01  e=7.055E-05  Arabidopsis thaliana
  4dnv-assembly3_A  TM=7.927E-01  e=1.153E-04  Arabidopsis thaliana
  8ux1-assembly1_L  TM=8.700E-01  e=8.727E-04  Homo sapiens
  1i2m-assembly2_D  TM=8.687E-01  e=9.866E-04  Homo sapiens
  4gbf-assembly1_A  TM=7.236E-01  e=4.444E-04  Phikzvirus phiKZ

Secondary structure (DSSP, 8-state):
-EEEE-SSEEEEE-TTS-EEEEE--TTSTT--TT--SEEEEEE-SSEEEEEETTS-EEEEE--TTSTT--TT--SPPPTT-

Mean predicted aligned error: 2.3 Å

Sequence (81 aa):
MAIAAGTNHTIGLKSDGTVVAVGWNEYGQCNVSDWRNIVAIAAGCAHTVGLKLDGTVVAVGDNTYGQCDVGSWRNIRLPGK

Organism: Bacillus cereus (strain VD014) (NCBI:txid1053223)